Protein AF-A0A258EUY4-F1 (afdb_monomer_lite)

Radius of gyration: 12.55 Å; chains: 1; bounding box: 26×30×33 Å

Structure (mmCIF, N/CA/C/O backbone):
data_AF-A0A258EUY4-F1
#
_entry.id   AF-A0A258EUY4-F1
#
loop_
_atom_site.group_PDB
_atom_site.id
_atom_site.type_symbol
_atom_site.label_atom_id
_atom_site.label_alt_id
_atom_site.label_comp_id
_atom_site.label_asym_id
_atom_site.label_entity_id
_atom_site.label_seq_id
_atom_site.pdbx_PDB_ins_code
_atom_site.Cartn_x
_atom_site.Cartn_y
_atom_site.Cartn_z
_atom_site.occupancy
_atom_site.B_iso_or_equiv
_atom_site.auth_seq_id
_atom_site.auth_comp_id
_atom_site.auth_asym_id
_atom_site.auth_atom_id
_atom_site.pdbx_PDB_model_num
ATOM 1 N N . MET A 1 1 ? -13.764 -16.957 -12.017 1.00 44.84 1 MET A N 1
ATOM 2 C CA . MET A 1 1 ? -13.013 -16.751 -10.759 1.00 44.84 1 MET A CA 1
ATOM 3 C C . MET A 1 1 ? -11.636 -16.236 -11.135 1.00 44.84 1 MET A C 1
ATOM 5 O O . MET A 1 1 ? -10.997 -16.874 -11.960 1.00 44.84 1 MET A O 1
ATOM 9 N N . ILE A 1 2 ? -11.215 -15.078 -10.625 1.00 54.06 2 ILE A N 1
ATOM 10 C CA . ILE A 1 2 ? -9.856 -14.566 -10.863 1.00 54.06 2 ILE A CA 1
ATOM 11 C C . ILE A 1 2 ? -8.906 -15.388 -9.986 1.00 54.06 2 ILE A C 1
ATOM 13 O O . ILE A 1 2 ? -9.110 -15.464 -8.776 1.00 54.06 2 ILE A O 1
ATOM 17 N N . THR A 1 3 ? -7.913 -16.044 -10.581 1.00 64.19 3 THR A N 1
ATOM 18 C CA . THR A 1 3 ? -6.935 -16.861 -9.842 1.00 64.19 3 THR A CA 1
ATOM 19 C C . THR A 1 3 ? -5.903 -15.968 -9.137 1.00 64.19 3 THR A C 1
ATOM 21 O O . THR A 1 3 ? -5.651 -14.843 -9.575 1.00 64.19 3 THR A O 1
ATOM 24 N N . CYS A 1 4 ? -5.269 -16.436 -8.050 1.00 62.69 4 CYS A N 1
ATOM 25 C CA . CYS A 1 4 ? -4.250 -15.658 -7.314 1.00 62.69 4 CYS A CA 1
ATOM 26 C C . CYS A 1 4 ? -3.140 -15.094 -8.223 1.00 62.69 4 CYS A C 1
ATOM 28 O O . CYS A 1 4 ? -2.691 -13.966 -8.021 1.00 62.69 4 CYS A O 1
ATOM 30 N N . GLN A 1 5 ? -2.756 -15.833 -9.270 1.00 68.62 5 GLN A N 1
ATOM 31 C CA . GLN A 1 5 ? -1.782 -15.377 -10.267 1.00 68.62 5 GLN A CA 1
ATOM 32 C C . GLN A 1 5 ? -2.271 -14.169 -11.075 1.00 68.62 5 GLN A C 1
ATOM 34 O O . GLN A 1 5 ? -1.503 -13.244 -11.326 1.00 68.62 5 GLN A O 1
ATOM 39 N N . GLN A 1 6 ? -3.550 -14.133 -11.451 1.00 77.44 6 GLN A N 1
ATOM 40 C CA . GLN A 1 6 ? -4.113 -13.014 -12.208 1.00 77.44 6 GLN A CA 1
ATOM 41 C C . GLN A 1 6 ? -4.177 -11.737 -11.366 1.00 77.44 6 GLN A C 1
ATOM 43 O O . GLN A 1 6 ? -3.917 -10.653 -11.885 1.00 77.44 6 GLN A O 1
ATOM 48 N N . ARG A 1 7 ? -4.472 -11.854 -10.063 1.00 76.12 7 ARG A N 1
ATOM 49 C CA . ARG A 1 7 ? -4.485 -10.703 -9.148 1.00 76.12 7 ARG A CA 1
ATOM 50 C C . ARG A 1 7 ? -3.088 -10.105 -8.990 1.00 76.12 7 ARG A C 1
ATOM 52 O O . ARG A 1 7 ? -2.947 -8.896 -9.119 1.00 76.12 7 ARG A O 1
ATOM 59 N N . SER A 1 8 ? -2.068 -10.937 -8.775 1.00 78.38 8 SER A N 1
ATOM 60 C CA . SER A 1 8 ? -0.674 -10.483 -8.671 1.00 78.38 8 SER A CA 1
ATOM 61 C C . SER A 1 8 ? -0.189 -9.814 -9.963 1.00 78.38 8 SER A C 1
ATOM 63 O O . SER A 1 8 ? 0.298 -8.687 -9.922 1.00 78.38 8 SER A O 1
ATOM 65 N N . ALA A 1 9 ? -0.450 -10.422 -11.126 1.00 84.94 9 ALA A N 1
ATOM 66 C CA . ALA A 1 9 ? -0.102 -9.826 -12.417 1.00 84.94 9 ALA A CA 1
ATOM 67 C C . ALA A 1 9 ? -0.804 -8.476 -12.659 1.00 84.94 9 ALA A C 1
ATOM 69 O O . ALA A 1 9 ? -0.241 -7.575 -13.283 1.00 84.94 9 ALA A O 1
ATOM 70 N N . LEU A 1 10 ? -2.033 -8.321 -12.161 1.00 86.38 10 LEU A N 1
ATOM 71 C CA . LEU A 1 10 ? -2.775 -7.069 -12.259 1.00 86.38 10 LEU A CA 1
ATOM 72 C C . LEU A 1 10 ? -2.217 -5.996 -11.317 1.00 86.38 10 LEU A C 1
ATOM 74 O O . LEU A 1 10 ? -2.093 -4.849 -11.738 1.00 86.38 10 LEU A O 1
ATOM 78 N N . ILE A 1 11 ? -1.840 -6.368 -10.086 1.00 86.81 11 ILE A N 1
ATOM 79 C CA . ILE A 1 11 ? -1.135 -5.478 -9.147 1.00 86.81 11 ILE A CA 1
ATOM 80 C C . ILE A 1 11 ? 0.152 -4.972 -9.794 1.00 86.81 11 ILE A C 1
ATOM 82 O O . ILE A 1 11 ? 0.437 -3.781 -9.728 1.00 86.81 11 ILE A O 1
ATOM 86 N N . GLU A 1 12 ? 0.904 -5.853 -10.452 1.00 86.50 12 GLU A N 1
ATOM 87 C CA . GLU A 1 12 ? 2.179 -5.502 -11.069 1.00 86.50 12 GLU A CA 1
ATOM 88 C C . GLU A 1 12 ? 2.002 -4.561 -12.265 1.00 86.50 12 GLU A C 1
ATOM 90 O O . GLU A 1 12 ? 2.615 -3.496 -12.311 1.00 86.50 12 GLU A O 1
ATOM 95 N N . LYS A 1 13 ? 1.087 -4.885 -13.190 1.00 89.88 13 LYS A N 1
ATOM 96 C CA . LYS A 1 13 ? 0.770 -4.013 -14.334 1.00 89.88 13 LYS A CA 1
ATOM 97 C C . LYS A 1 13 ? 0.248 -2.647 -13.895 1.00 89.88 13 LYS A C 1
ATOM 99 O O . LYS A 1 13 ? 0.646 -1.627 -14.455 1.00 89.88 13 LYS A O 1
ATOM 104 N N . LEU A 1 14 ? -0.642 -2.619 -12.903 1.00 89.44 14 LEU A N 1
ATOM 105 C CA . LEU A 1 14 ? -1.183 -1.374 -12.366 1.00 89.44 14 LEU A CA 1
ATOM 106 C C . LEU A 1 14 ? -0.110 -0.585 -11.604 1.00 89.44 14 LEU A C 1
ATOM 108 O O . LEU A 1 14 ? -0.056 0.634 -11.726 1.00 89.44 14 LEU A O 1
ATOM 112 N N . GLY A 1 15 ? 0.766 -1.274 -10.873 1.00 88.94 15 GLY A N 1
ATOM 113 C CA . GLY A 1 15 ? 1.917 -0.688 -10.196 1.00 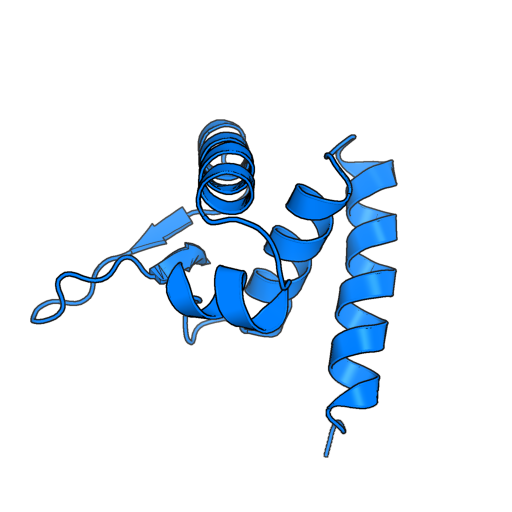88.94 15 GLY A CA 1
ATOM 114 C C . GLY A 1 15 ? 2.843 0.028 -11.174 1.00 88.94 15 GLY A C 1
ATOM 115 O O . GLY A 1 15 ? 3.116 1.203 -10.977 1.00 88.94 15 GLY A O 1
ATOM 116 N N . ILE A 1 16 ? 3.235 -0.617 -12.276 1.00 89.25 16 ILE A N 1
ATOM 117 C CA . ILE A 1 16 ? 4.085 0.009 -13.305 1.00 89.25 16 ILE A CA 1
ATOM 118 C C . ILE A 1 16 ? 3.402 1.252 -13.893 1.00 89.25 16 ILE A C 1
ATOM 120 O O . ILE A 1 16 ?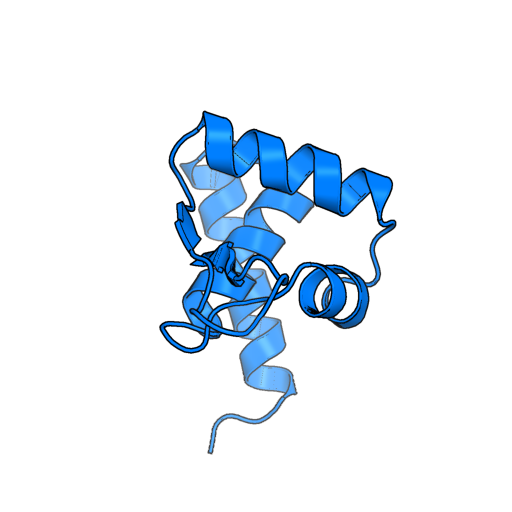 4.018 2.306 -14.008 1.00 89.25 16 ILE A O 1
ATOM 124 N N . LEU A 1 17 ? 2.103 1.172 -14.201 1.00 89.69 17 LEU A N 1
ATOM 125 C CA . LEU A 1 17 ? 1.360 2.319 -14.729 1.00 89.69 17 LEU A CA 1
ATOM 126 C C . LEU A 1 17 ? 1.344 3.507 -13.753 1.00 89.69 17 LEU A C 1
ATOM 128 O O . LEU A 1 17 ? 1.486 4.655 -14.175 1.00 89.69 17 LEU A O 1
ATOM 132 N N . LEU A 1 18 ? 1.134 3.239 -12.463 1.00 87.62 18 LEU A N 1
ATOM 133 C CA . LEU A 1 18 ? 1.103 4.254 -11.409 1.00 87.62 18 LEU A CA 1
ATOM 134 C C . LEU A 1 18 ? 2.494 4.825 -11.127 1.00 87.62 18 LEU A C 1
ATOM 136 O O . LEU A 1 18 ? 2.612 6.022 -10.889 1.00 87.62 18 LEU A O 1
ATOM 140 N N . GLU A 1 19 ? 3.536 4.000 -11.191 1.00 88.88 19 GLU A N 1
ATOM 141 C CA . GLU A 1 19 ? 4.931 4.431 -11.108 1.00 88.88 19 GLU A CA 1
ATOM 142 C C . GLU A 1 19 ? 5.229 5.470 -12.195 1.00 88.88 19 GLU A C 1
ATOM 144 O O . GLU A 1 19 ? 5.663 6.576 -11.883 1.00 88.88 19 GLU A O 1
ATOM 149 N N . THR A 1 20 ? 4.890 5.175 -13.456 1.00 85.56 20 THR A N 1
ATOM 150 C CA . THR A 1 20 ? 5.156 6.094 -14.573 1.00 85.56 20 THR A CA 1
ATOM 151 C C . THR A 1 20 ? 4.253 7.331 -14.556 1.00 85.56 20 THR A C 1
ATOM 153 O O . THR A 1 20 ? 4.708 8.424 -14.882 1.00 85.56 20 THR A O 1
ATOM 156 N N . LYS A 1 21 ? 2.970 7.193 -14.186 1.00 84.44 21 LYS A N 1
ATOM 157 C CA . LYS A 1 21 ? 2.017 8.321 -14.180 1.00 84.44 21 LYS A CA 1
ATOM 158 C C . LYS A 1 21 ? 2.185 9.265 -12.998 1.00 84.44 21 LYS A C 1
ATOM 160 O O . LYS A 1 21 ? 2.107 10.475 -13.176 1.00 84.44 21 LYS A O 1
ATOM 165 N N . ASP A 1 22 ? 2.324 8.718 -11.795 1.00 78.50 22 ASP A N 1
ATOM 166 C CA . ASP A 1 22 ? 2.367 9.494 -10.555 1.00 78.50 22 ASP A CA 1
ATOM 167 C C . ASP A 1 22 ? 3.815 9.743 -10.075 1.00 78.50 22 ASP A C 1
ATOM 169 O O . ASP A 1 22 ? 3.987 10.365 -9.030 1.00 78.50 22 ASP A O 1
ATOM 173 N N . GLN A 1 23 ? 4.844 9.272 -10.805 1.00 82.94 23 GLN A N 1
ATOM 174 C CA . GLN A 1 23 ? 6.265 9.311 -10.399 1.00 82.94 23 GLN A CA 1
ATOM 175 C C . GLN A 1 23 ? 6.481 8.756 -8.980 1.00 82.94 23 GLN A C 1
ATOM 177 O O . GLN A 1 23 ? 7.260 9.276 -8.181 1.00 82.94 23 GLN A O 1
ATOM 182 N N . LEU A 1 24 ? 5.736 7.703 -8.645 1.00 83.62 24 LEU A N 1
ATOM 183 C CA . LEU A 1 24 ? 5.807 7.047 -7.343 1.00 83.62 24 LEU A CA 1
ATOM 184 C C . LEU A 1 24 ? 6.959 6.049 -7.312 1.00 83.62 24 LEU A C 1
ATOM 186 O O . LEU A 1 24 ? 7.323 5.479 -8.330 1.00 83.62 24 LEU A O 1
ATOM 190 N N . ALA A 1 25 ? 7.480 5.759 -6.120 1.00 86.62 25 ALA A N 1
ATOM 191 C CA . ALA A 1 25 ? 8.393 4.634 -5.951 1.00 86.62 25 ALA A CA 1
ATOM 192 C C . ALA A 1 25 ? 7.698 3.303 -6.329 1.00 86.62 25 ALA A C 1
ATOM 194 O O . ALA A 1 25 ? 6.506 3.148 -6.030 1.00 86.62 25 ALA A O 1
ATOM 195 N N . PRO A 1 26 ? 8.429 2.302 -6.856 1.00 86.38 26 PRO A N 1
ATOM 196 C CA . PRO A 1 26 ? 7.851 1.024 -7.286 1.00 86.38 26 PRO A CA 1
ATOM 197 C C . PRO A 1 26 ? 7.012 0.341 -6.196 1.00 86.38 26 PRO A C 1
ATOM 199 O O . PRO A 1 26 ? 5.925 -0.183 -6.437 1.00 86.38 26 PRO A O 1
ATOM 202 N N . VAL A 1 27 ? 7.485 0.396 -4.947 1.00 87.62 27 VAL A N 1
ATOM 203 C CA . VAL A 1 27 ? 6.777 -0.174 -3.791 1.00 87.62 27 VAL A CA 1
ATOM 204 C C . VAL A 1 27 ? 5.515 0.625 -3.456 1.00 87.62 27 VAL A C 1
ATOM 206 O O . VAL A 1 27 ? 4.472 0.029 -3.205 1.00 87.62 27 VAL A O 1
ATOM 209 N N . ALA A 1 28 ? 5.567 1.959 -3.504 1.00 88.88 28 ALA A N 1
ATOM 210 C CA . ALA A 1 28 ? 4.397 2.808 -3.271 1.00 88.88 28 ALA A CA 1
ATOM 211 C C . ALA A 1 28 ? 3.312 2.569 -4.334 1.00 88.88 28 ALA A C 1
ATOM 213 O O . ALA A 1 28 ? 2.129 2.447 -4.010 1.00 88.88 28 ALA A O 1
ATOM 214 N N . ALA A 1 29 ? 3.713 2.426 -5.596 1.00 91.38 29 ALA A N 1
ATOM 215 C CA . ALA A 1 29 ? 2.800 2.118 -6.685 1.00 91.38 29 ALA A CA 1
ATOM 216 C C . ALA A 1 29 ? 2.138 0.737 -6.514 1.00 91.38 29 ALA A C 1
ATOM 218 O O . ALA A 1 29 ? 0.923 0.615 -6.686 1.00 91.38 29 ALA A O 1
ATOM 219 N N . ARG A 1 30 ? 2.895 -0.284 -6.082 1.00 89.88 30 ARG A N 1
ATOM 220 C CA . ARG A 1 30 ? 2.354 -1.615 -5.748 1.00 89.88 30 ARG A CA 1
ATOM 221 C C . ARG A 1 30 ? 1.405 -1.587 -4.548 1.00 89.88 30 ARG A C 1
ATOM 223 O O . ARG A 1 30 ? 0.349 -2.207 -4.620 1.00 89.88 30 ARG A O 1
ATOM 230 N N . ILE A 1 31 ? 1.730 -0.849 -3.479 1.00 90.44 31 ILE A N 1
ATOM 231 C CA . ILE A 1 31 ? 0.839 -0.664 -2.315 1.00 90.44 31 ILE A CA 1
ATOM 232 C C . ILE A 1 31 ? -0.493 -0.068 -2.777 1.00 90.44 31 ILE A C 1
ATOM 234 O O . ILE A 1 31 ? -1.557 -0.601 -2.466 1.00 90.44 31 ILE A O 1
ATOM 238 N N . LYS A 1 32 ? -0.441 1.002 -3.576 1.00 89.44 32 LYS A N 1
ATOM 239 C CA . LYS A 1 32 ? -1.631 1.661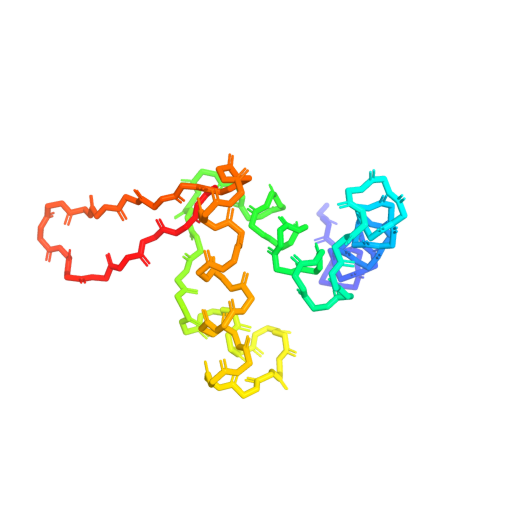 -4.122 1.00 89.44 32 LYS A CA 1
ATOM 240 C C . LYS A 1 32 ? -2.440 0.718 -5.019 1.00 89.44 32 LYS A C 1
ATOM 242 O O . LYS A 1 32 ? -3.650 0.607 -4.848 1.00 89.44 32 LYS A O 1
ATOM 247 N N . ALA A 1 33 ? -1.787 -0.012 -5.923 1.00 90.38 33 ALA A N 1
ATOM 248 C CA . ALA A 1 33 ? -2.439 -1.004 -6.775 1.00 90.38 33 ALA A CA 1
ATOM 249 C C . ALA A 1 33 ? -3.113 -2.125 -5.964 1.00 90.38 33 ALA A C 1
ATOM 251 O O . ALA A 1 33 ? -4.246 -2.510 -6.258 1.00 90.38 33 ALA A O 1
ATOM 252 N N . TYR A 1 34 ? -2.448 -2.616 -4.915 1.00 89.00 34 TYR A N 1
ATOM 253 C CA . TYR A 1 34 ? -2.991 -3.629 -4.014 1.00 89.00 34 TYR A CA 1
ATOM 254 C C . TYR A 1 34 ? -4.243 -3.129 -3.287 1.00 89.00 34 TYR A C 1
ATOM 256 O O . TYR A 1 34 ? -5.256 -3.831 -3.262 1.00 89.00 34 TYR A O 1
ATOM 264 N N . ILE A 1 35 ? -4.199 -1.906 -2.748 1.00 88.75 35 ILE A N 1
ATOM 265 C CA . ILE A 1 35 ? -5.332 -1.272 -2.065 1.00 88.75 35 ILE A CA 1
ATOM 266 C C . ILE A 1 35 ? -6.524 -1.121 -3.020 1.00 88.75 35 ILE A C 1
ATOM 268 O O . ILE A 1 35 ? -7.625 -1.562 -2.689 1.00 88.75 35 ILE A O 1
ATOM 272 N N . ILE A 1 36 ? -6.294 -0.604 -4.234 1.00 86.88 36 ILE A N 1
ATOM 273 C CA . ILE A 1 36 ? -7.328 -0.453 -5.272 1.00 86.88 36 ILE A CA 1
ATOM 274 C C . ILE A 1 36 ? -7.985 -1.802 -5.592 1.00 86.88 36 ILE A C 1
ATOM 276 O O . ILE A 1 36 ? -9.209 -1.894 -5.673 1.00 86.88 36 ILE A O 1
ATOM 280 N N . LEU A 1 37 ? -7.184 -2.860 -5.741 1.00 84.81 37 LEU A N 1
ATOM 281 C CA . LEU A 1 37 ? -7.687 -4.195 -6.068 1.00 84.81 37 LEU A CA 1
ATOM 282 C C . LEU A 1 37 ? -8.366 -4.902 -4.895 1.00 84.81 37 LEU A C 1
ATOM 284 O O . LEU A 1 37 ? -9.218 -5.758 -5.125 1.00 84.81 37 LEU A O 1
ATOM 288 N N . LYS A 1 38 ? -8.007 -4.577 -3.647 1.00 84.12 38 LYS A N 1
ATOM 289 C CA . LYS A 1 38 ? -8.723 -5.065 -2.457 1.00 84.12 38 LYS A CA 1
ATOM 290 C C . LYS A 1 38 ? -10.048 -4.317 -2.255 1.00 84.12 38 LYS A C 1
ATOM 292 O O . LYS A 1 38 ? -11.005 -4.892 -1.740 1.00 84.12 38 LYS A O 1
ATOM 297 N N . GLY A 1 39 ? -10.125 -3.065 -2.704 1.00 77.62 39 GLY A N 1
ATOM 298 C CA . GLY A 1 39 ? -11.347 -2.268 -2.731 1.00 77.62 39 GLY A CA 1
ATOM 299 C C . GLY A 1 39 ? -11.900 -1.953 -1.337 1.00 77.62 39 GLY A C 1
ATOM 300 O O . GLY A 1 39 ? -11.161 -1.769 -0.370 1.00 77.62 39 GLY A O 1
ATOM 301 N N . LYS A 1 40 ? -13.235 -1.903 -1.223 1.00 72.38 40 LYS A N 1
ATOM 302 C CA . LYS A 1 40 ? -13.964 -1.437 -0.022 1.00 72.38 40 LYS A CA 1
ATOM 303 C C . LYS A 1 40 ? -13.730 -2.264 1.249 1.00 72.38 40 LYS A C 1
ATOM 305 O O . LYS A 1 40 ? -14.094 -1.811 2.331 1.00 72.38 40 LYS A O 1
ATOM 310 N N . SER A 1 41 ? -13.139 -3.454 1.148 1.00 75.44 41 SER A N 1
ATOM 311 C CA . SER A 1 41 ? -12.804 -4.273 2.319 1.00 75.44 41 SER A CA 1
ATOM 312 C C . SER A 1 41 ? -11.758 -3.607 3.217 1.00 75.44 41 SER A C 1
ATOM 314 O O . SER A 1 41 ? -11.731 -3.883 4.418 1.00 75.44 41 SER A O 1
ATOM 316 N N . GLY A 1 42 ? -10.960 -2.689 2.657 1.00 80.69 42 GLY A N 1
ATOM 317 C CA . GLY A 1 42 ? -9.864 -2.034 3.352 1.00 80.69 42 GLY A CA 1
ATOM 318 C C . GLY A 1 42 ? -8.673 -2.972 3.521 1.00 80.69 42 GLY A C 1
ATOM 319 O O . GLY A 1 42 ? -8.810 -4.165 3.793 1.00 80.69 42 GLY A O 1
ATOM 320 N N . THR A 1 43 ? -7.479 -2.430 3.338 1.00 87.94 43 THR A N 1
ATOM 321 C CA . THR A 1 43 ? -6.227 -3.159 3.535 1.00 87.94 43 THR A CA 1
ATOM 322 C C . THR A 1 43 ? -5.637 -2.809 4.892 1.00 87.94 43 THR A C 1
ATOM 324 O O . THR A 1 43 ? -5.577 -1.634 5.240 1.00 87.94 43 THR A O 1
ATOM 327 N N . THR A 1 44 ? -5.176 -3.795 5.661 1.00 90.06 44 THR A N 1
ATOM 328 C CA . THR A 1 44 ? -4.434 -3.515 6.897 1.00 90.06 44 THR A CA 1
ATOM 329 C C . THR A 1 44 ? -2.939 -3.371 6.624 1.00 90.06 44 THR A C 1
ATOM 331 O O . THR A 1 44 ? -2.418 -3.829 5.609 1.00 90.06 44 THR A O 1
ATOM 334 N N . PHE A 1 45 ? -2.219 -2.749 7.556 1.00 87.50 45 PHE A N 1
ATOM 335 C CA . PHE A 1 45 ? -0.759 -2.675 7.480 1.00 87.50 45 PHE A CA 1
ATOM 336 C C . PHE A 1 45 ? -0.107 -4.069 7.442 1.00 87.50 45 PHE A C 1
ATOM 338 O O . PHE A 1 45 ? 0.863 -4.281 6.723 1.00 87.50 45 PHE A O 1
ATOM 345 N N . GLU A 1 46 ? -0.664 -5.023 8.189 1.00 86.88 46 GLU A N 1
ATOM 346 C CA . GLU A 1 46 ? -0.170 -6.401 8.251 1.00 86.88 46 GLU A CA 1
ATOM 347 C C . GLU A 1 46 ? -0.348 -7.124 6.911 1.00 86.88 46 GLU A C 1
ATOM 349 O O . GLU A 1 46 ? 0.583 -7.787 6.461 1.00 86.88 46 GLU A O 1
ATOM 354 N N . ASP A 1 47 ? -1.489 -6.924 6.238 1.00 87.81 47 ASP A N 1
ATOM 355 C CA . ASP A 1 47 ? -1.713 -7.453 4.887 1.00 87.81 47 ASP A CA 1
ATOM 356 C C . ASP A 1 47 ? -0.664 -6.932 3.903 1.00 87.81 47 ASP A C 1
ATOM 358 O O . ASP A 1 47 ? -0.128 -7.700 3.118 1.00 87.81 47 ASP A O 1
ATOM 362 N N . LEU A 1 48 ? -0.344 -5.633 3.945 1.00 88.25 48 LEU A N 1
ATOM 363 C CA . LEU A 1 48 ? 0.657 -5.056 3.041 1.00 88.25 48 LEU A CA 1
ATOM 364 C C . LEU A 1 48 ? 2.037 -5.667 3.269 1.00 88.25 48 LEU A C 1
ATOM 366 O O . LEU A 1 48 ? 2.741 -5.974 2.314 1.00 88.25 48 LEU A O 1
ATOM 370 N N . VAL A 1 49 ? 2.427 -5.854 4.529 1.00 88.94 49 VAL A N 1
ATOM 371 C CA . VAL A 1 49 ? 3.710 -6.479 4.874 1.00 88.94 49 VAL A CA 1
ATOM 372 C C . VAL A 1 49 ? 3.751 -7.937 4.402 1.00 88.94 49 VAL A C 1
ATOM 374 O O . VAL A 1 49 ? 4.774 -8.367 3.873 1.00 88.94 49 VAL A O 1
ATOM 377 N N . ALA A 1 50 ? 2.646 -8.674 4.553 1.00 86.38 50 ALA A N 1
ATOM 378 C CA . ALA A 1 50 ? 2.547 -10.076 4.161 1.00 86.38 50 ALA A CA 1
ATOM 379 C C . ALA A 1 50 ? 2.490 -10.276 2.635 1.00 86.38 50 ALA A C 1
ATOM 381 O O . ALA A 1 50 ? 3.225 -11.105 2.110 1.00 86.38 50 ALA A O 1
ATOM 382 N N . ASP A 1 51 ? 1.657 -9.515 1.917 1.00 84.88 51 ASP A N 1
ATOM 383 C CA . ASP A 1 51 ? 1.477 -9.655 0.464 1.00 84.88 51 ASP A CA 1
ATOM 384 C C . ASP A 1 51 ? 2.633 -9.043 -0.342 1.00 84.88 51 ASP A C 1
ATOM 386 O O . ASP A 1 51 ? 3.006 -9.586 -1.380 1.00 84.88 51 ASP A O 1
ATOM 390 N N . LEU A 1 52 ? 3.205 -7.911 0.096 1.00 83.50 52 LEU A N 1
ATOM 391 C CA . LEU A 1 52 ? 4.316 -7.273 -0.624 1.00 83.50 52 LEU A CA 1
ATOM 392 C C . LEU A 1 52 ? 5.699 -7.780 -0.188 1.00 83.50 52 LEU A C 1
ATOM 394 O O . LEU A 1 52 ? 6.695 -7.334 -0.761 1.00 83.50 52 LEU A O 1
ATOM 398 N N . CYS A 1 53 ? 5.783 -8.669 0.811 1.00 82.38 53 CYS A N 1
ATOM 399 C CA . CYS A 1 53 ? 7.039 -9.194 1.368 1.00 82.38 53 CYS A CA 1
ATOM 400 C C . CYS A 1 53 ? 8.081 -8.097 1.671 1.00 82.38 53 CYS A C 1
ATOM 402 O O . CYS A 1 53 ? 9.284 -8.283 1.481 1.00 82.38 53 CYS A O 1
ATOM 404 N N . ALA A 1 54 ? 7.622 -6.927 2.118 1.00 82.44 54 ALA A N 1
ATOM 405 C CA . ALA A 1 54 ? 8.466 -5.766 2.372 1.00 82.44 54 ALA A CA 1
ATOM 406 C C . ALA A 1 54 ? 8.617 -5.509 3.874 1.00 82.44 54 ALA A C 1
ATOM 408 O O . ALA A 1 54 ? 7.762 -5.868 4.683 1.00 82.44 54 ALA A O 1
ATOM 409 N N . SER A 1 55 ? 9.706 -4.842 4.263 1.00 88.12 55 SER A N 1
ATOM 410 C CA . SER A 1 55 ? 9.928 -4.509 5.671 1.00 88.12 55 SER A CA 1
ATOM 411 C C . SER A 1 55 ? 8.846 -3.554 6.199 1.00 88.12 55 SER A C 1
ATOM 413 O O . SER A 1 55 ? 8.333 -2.702 5.467 1.00 88.12 55 SER A O 1
ATOM 415 N N . LYS A 1 56 ? 8.534 -3.645 7.500 1.00 88.12 56 LYS A N 1
ATOM 416 C CA . LYS A 1 56 ? 7.572 -2.742 8.163 1.00 88.12 56 LYS A CA 1
ATOM 417 C C . LYS A 1 56 ? 7.961 -1.271 7.972 1.00 88.12 56 LYS A C 1
ATOM 419 O O . LYS A 1 56 ? 7.099 -0.439 7.708 1.00 88.12 56 LYS A O 1
ATOM 424 N N . SER A 1 57 ? 9.252 -0.956 8.054 1.00 88.69 57 SER A N 1
ATOM 425 C CA . SER A 1 57 ? 9.758 0.403 7.842 1.00 88.69 57 SER A CA 1
ATOM 426 C C . SER A 1 57 ? 9.506 0.875 6.410 1.00 88.69 57 SER A C 1
ATOM 428 O O . SER A 1 57 ? 8.975 1.962 6.215 1.00 88.69 57 SER A O 1
ATOM 430 N N . THR A 1 58 ? 9.779 0.026 5.414 1.00 89.06 58 THR A N 1
ATOM 431 C CA . THR A 1 58 ? 9.526 0.323 3.995 1.00 89.06 58 THR A CA 1
ATOM 432 C C . THR A 1 58 ? 8.044 0.585 3.728 1.00 89.06 58 THR A C 1
ATOM 434 O O . THR A 1 58 ? 7.704 1.597 3.115 1.00 89.06 58 THR A O 1
ATOM 437 N N . ILE A 1 59 ? 7.154 -0.286 4.222 1.00 91.25 59 ILE A N 1
ATOM 438 C CA . ILE A 1 59 ? 5.706 -0.085 4.081 1.00 91.25 59 ILE A CA 1
ATOM 439 C C . ILE A 1 59 ? 5.287 1.213 4.770 1.00 91.25 59 ILE A C 1
ATOM 441 O O . ILE A 1 59 ? 4.602 2.015 4.151 1.00 91.25 59 ILE A O 1
ATOM 445 N N . SER A 1 60 ? 5.726 1.460 6.008 1.00 90.56 60 SER A N 1
ATOM 446 C CA . SER A 1 60 ? 5.361 2.666 6.764 1.00 90.56 60 SER A CA 1
ATOM 447 C C . SER A 1 60 ? 5.771 3.952 6.044 1.00 90.56 60 SER A C 1
ATOM 449 O O . SER A 1 60 ? 4.957 4.864 5.905 1.00 90.56 60 SER A O 1
ATOM 451 N N . THR A 1 61 ? 7.001 4.021 5.531 1.00 92.00 61 THR A N 1
ATOM 452 C CA . THR A 1 61 ? 7.496 5.195 4.802 1.00 92.00 61 THR A CA 1
ATOM 453 C C . THR A 1 61 ? 6.683 5.453 3.535 1.00 92.00 61 THR A C 1
ATOM 455 O O . THR A 1 61 ? 6.198 6.565 3.336 1.00 92.00 61 THR A O 1
ATOM 458 N N . HIS A 1 62 ? 6.478 4.437 2.691 1.00 91.44 62 HIS A N 1
ATOM 459 C CA . HIS A 1 62 ? 5.728 4.613 1.442 1.00 91.44 62 HIS A CA 1
ATOM 460 C C . HIS A 1 62 ? 4.237 4.855 1.671 1.00 91.44 62 HIS A C 1
ATOM 462 O O . HIS A 1 62 ? 3.617 5.620 0.938 1.00 91.44 62 HIS A O 1
ATOM 468 N N . LEU A 1 63 ? 3.659 4.228 2.689 1.00 90.25 63 LEU A N 1
ATOM 469 C CA . LEU A 1 63 ? 2.260 4.398 3.041 1.00 90.25 63 LEU A CA 1
ATOM 470 C C . LEU A 1 63 ? 1.990 5.806 3.588 1.00 90.25 63 LEU A C 1
ATOM 472 O O . LEU A 1 63 ? 1.039 6.442 3.143 1.00 90.25 63 LEU A O 1
ATOM 476 N N . ASN A 1 64 ? 2.842 6.326 4.480 1.00 90.12 64 ASN A N 1
ATOM 477 C CA . ASN A 1 64 ? 2.747 7.725 4.911 1.00 90.12 64 ASN A CA 1
ATOM 478 C C . ASN A 1 64 ? 2.925 8.677 3.727 1.00 90.12 64 ASN A C 1
ATOM 480 O O . ASN A 1 64 ? 2.099 9.558 3.537 1.00 90.12 64 ASN A O 1
ATOM 484 N N . HIS A 1 65 ? 3.900 8.426 2.851 1.00 90.56 65 HIS A N 1
ATOM 485 C CA . HIS A 1 65 ? 4.082 9.243 1.654 1.00 90.56 65 HIS A CA 1
ATOM 486 C C . HIS A 1 65 ? 2.830 9.273 0.753 1.00 90.56 65 HIS A C 1
ATOM 488 O O . HIS A 1 65 ? 2.438 10.327 0.259 1.00 90.56 65 HIS A O 1
ATOM 494 N N . LEU A 1 66 ? 2.147 8.138 0.572 1.00 89.25 66 LEU A N 1
ATOM 495 C CA . LEU A 1 66 ? 0.889 8.075 -0.182 1.00 89.25 66 LEU A CA 1
ATOM 496 C C . LEU A 1 66 ? -0.265 8.821 0.510 1.00 89.25 66 LEU A C 1
ATOM 498 O O . LEU A 1 66 ? -1.122 9.379 -0.183 1.00 89.25 66 LEU A O 1
ATOM 502 N N . LEU A 1 67 ? -0.295 8.828 1.847 1.00 89.31 67 LEU A N 1
ATOM 503 C CA . LEU A 1 67 ? -1.254 9.601 2.643 1.00 89.31 67 LEU A CA 1
ATOM 504 C C . LEU A 1 67 ? -1.002 11.107 2.509 1.00 89.31 67 LEU A C 1
ATOM 506 O O . LEU A 1 67 ? -1.949 11.854 2.267 1.00 89.31 67 LEU A O 1
ATOM 510 N N . ASP A 1 68 ? 0.258 11.543 2.593 1.00 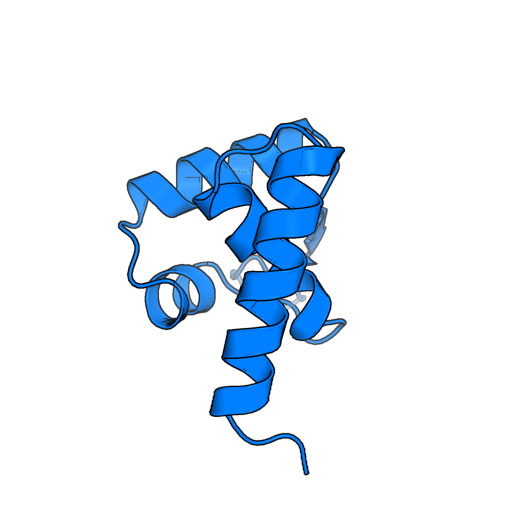90.00 68 ASP A N 1
ATOM 511 C CA . ASP A 1 68 ? 0.671 12.937 2.382 1.00 90.00 68 ASP A CA 1
ATOM 512 C C . ASP A 1 68 ? 0.284 13.435 0.985 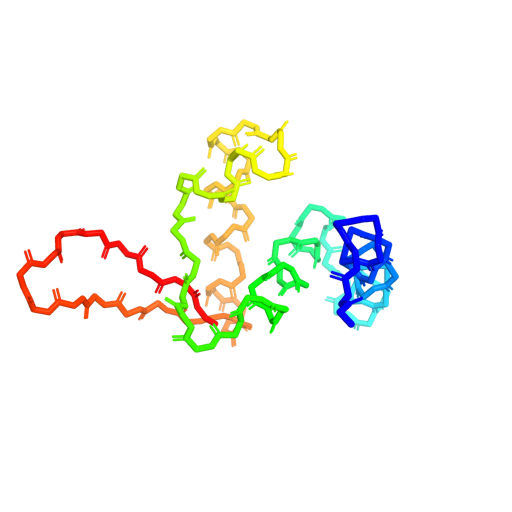1.00 90.00 68 ASP A C 1
ATOM 514 O O . ASP A 1 68 ? -0.275 14.520 0.824 1.00 90.00 68 ASP A O 1
ATOM 518 N N . LEU A 1 69 ? 0.483 12.593 -0.033 1.00 87.38 69 LEU A N 1
ATOM 519 C CA . LEU A 1 69 ? 0.062 12.873 -1.408 1.00 87.38 69 LEU A CA 1
ATOM 520 C C . LEU A 1 69 ? -1.464 12.806 -1.612 1.00 87.38 69 LEU A C 1
ATOM 522 O O . LEU A 1 69 ? -1.934 12.994 -2.738 1.00 87.38 69 LEU A O 1
ATOM 526 N N . LYS A 1 70 ? -2.244 12.502 -0.562 1.00 86.69 70 LYS A N 1
ATOM 527 C CA . LYS A 1 70 ? -3.702 12.284 -0.598 1.00 86.69 70 LYS A CA 1
ATOM 528 C C . LYS A 1 70 ? -4.131 11.277 -1.672 1.00 86.69 70 LYS A C 1
ATOM 530 O O . LYS A 1 70 ? -5.209 11.389 -2.253 1.00 86.69 70 LYS A O 1
ATOM 535 N N . LYS A 1 71 ? -3.269 10.298 -1.970 1.00 85.69 71 LYS A N 1
ATOM 536 C CA . LYS A 1 71 ? -3.532 9.241 -2.961 1.00 85.69 71 LYS A CA 1
ATOM 537 C C . LYS A 1 71 ? -4.276 8.053 -2.358 1.00 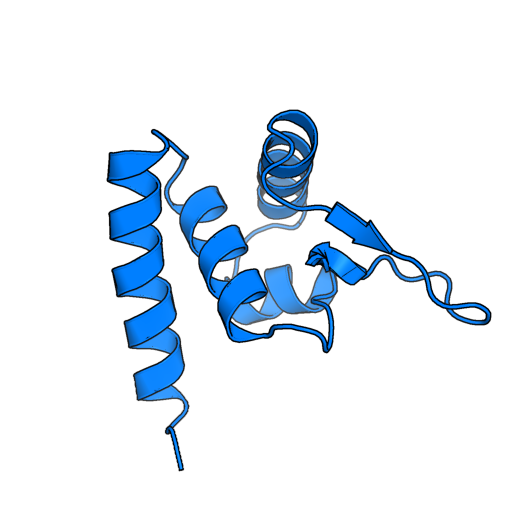85.69 71 LYS A C 1
ATOM 539 O O . LYS A 1 71 ? -4.865 7.292 -3.119 1.00 85.69 71 LYS A O 1
ATOM 544 N N . ILE A 1 72 ? -4.214 7.901 -1.036 1.00 88.25 72 ILE A N 1
ATOM 545 C CA . ILE A 1 72 ? -4.949 6.911 -0.243 1.00 88.25 72 ILE A CA 1
ATOM 546 C C . ILE A 1 72 ? -5.537 7.601 0.988 1.00 88.25 72 ILE A C 1
ATOM 548 O O . ILE A 1 72 ? -5.054 8.655 1.408 1.00 88.25 72 ILE A O 1
ATOM 552 N N . VAL A 1 73 ? -6.552 6.995 1.587 1.00 88.44 73 VAL A N 1
ATOM 553 C CA . VAL A 1 73 ? -7.110 7.409 2.875 1.00 88.44 73 VAL A CA 1
ATOM 554 C C . VAL A 1 73 ? -7.158 6.217 3.819 1.00 88.44 73 VAL A C 1
ATOM 556 O O . VAL A 1 73 ? -7.063 5.062 3.409 1.00 88.44 73 VAL A O 1
ATOM 559 N N . TYR A 1 74 ? -7.281 6.488 5.114 1.00 89.38 74 TYR A N 1
ATOM 560 C CA . TYR A 1 74 ? -7.518 5.436 6.089 1.00 89.38 74 TYR A CA 1
ATOM 561 C C . TYR A 1 74 ? -8.791 5.703 6.867 1.00 89.38 74 TYR A C 1
ATOM 563 O O . TYR A 1 74 ? -9.184 6.846 7.088 1.00 89.38 74 TYR A O 1
ATOM 571 N N . PHE A 1 75 ? -9.412 4.622 7.309 1.00 87.44 75 PHE A N 1
ATOM 572 C CA . PHE A 1 75 ? -10.534 4.656 8.220 1.00 87.44 75 PHE A CA 1
ATOM 573 C C . PHE A 1 75 ? -10.310 3.649 9.345 1.00 87.44 75 PHE A C 1
ATOM 575 O O . PHE A 1 75 ? -9.550 2.683 9.223 1.00 87.44 75 PHE A O 1
ATOM 582 N N . THR A 1 76 ? -10.965 3.897 10.467 1.00 88.12 76 THR A N 1
ATOM 583 C CA . THR A 1 76 ? -11.035 2.971 11.593 1.00 88.12 76 THR A CA 1
ATOM 584 C C . THR A 1 76 ? -12.474 2.496 11.724 1.00 88.12 76 THR A C 1
ATOM 586 O O . THR A 1 76 ? -13.414 3.199 11.349 1.00 88.12 76 THR A O 1
ATOM 589 N N . LYS A 1 77 ? -12.664 1.272 12.210 1.00 82.06 77 LYS A N 1
ATOM 590 C CA . LYS A 1 77 ? -13.999 0.744 12.501 1.00 82.06 77 LYS A CA 1
ATOM 591 C C . LYS A 1 77 ? -14.246 0.867 14.000 1.00 82.06 77 LYS A C 1
ATOM 593 O O . LYS A 1 77 ? -13.357 0.574 14.792 1.00 82.06 77 LYS A O 1
ATOM 598 N N . LEU A 1 78 ? -15.444 1.292 14.399 1.00 77.06 78 LEU A N 1
ATOM 599 C CA . LEU A 1 78 ? -15.841 1.283 15.809 1.00 77.06 78 LEU A CA 1
ATOM 600 C C . LEU A 1 78 ? -15.730 -0.149 16.358 1.00 77.06 78 LEU A C 1
ATOM 602 O O . LEU A 1 78 ? -16.341 -1.065 15.816 1.00 77.06 78 LEU A O 1
ATOM 606 N N . GLY A 1 79 ? -14.918 -0.328 17.402 1.00 79.62 79 GLY A N 1
ATOM 607 C CA . GLY A 1 79 ? -14.604 -1.634 17.994 1.00 79.62 79 GLY A CA 1
ATOM 608 C C . GLY A 1 79 ? -13.273 -2.246 17.543 1.00 79.62 79 GLY A C 1
ATOM 609 O O . GLY A 1 79 ? -12.786 -3.155 18.207 1.00 79.62 79 GLY A O 1
ATOM 610 N N . ASP A 1 80 ? -12.637 -1.716 16.492 1.00 76.56 80 ASP A N 1
ATOM 611 C CA . ASP A 1 80 ? -11.334 -2.180 16.011 1.00 76.56 80 ASP A CA 1
ATOM 612 C C . ASP A 1 80 ? -10.293 -1.047 16.069 1.00 76.56 80 ASP A C 1
ATOM 614 O O . ASP A 1 80 ? -10.504 0.060 15.572 1.00 76.56 80 ASP A O 1
ATOM 618 N N . ARG A 1 81 ? -9.146 -1.311 16.705 1.00 76.75 81 ARG A N 1
ATOM 619 C CA . ARG A 1 81 ? -8.034 -0.347 16.806 1.00 76.75 81 ARG A CA 1
ATOM 620 C C . ARG A 1 81 ? -7.145 -0.343 15.555 1.00 76.75 81 ARG A C 1
ATOM 622 O O . ARG A 1 81 ? -6.197 0.441 15.493 1.00 76.75 81 ARG A O 1
ATOM 629 N N . LYS A 1 82 ? -7.407 -1.207 14.568 1.00 83.19 82 LYS A N 1
ATOM 630 C CA . LYS A 1 82 ? -6.632 -1.281 13.326 1.00 83.19 82 LYS A CA 1
ATOM 631 C C . LYS A 1 82 ? -7.028 -0.177 12.344 1.00 83.19 82 LYS A C 1
ATOM 633 O O . LYS A 1 82 ? -8.194 0.189 12.199 1.00 83.19 82 LYS A O 1
ATOM 638 N N . LYS A 1 83 ? -6.020 0.336 11.634 1.00 85.56 83 LYS A N 1
ATOM 639 C CA . LYS A 1 83 ? -6.203 1.247 10.499 1.00 85.56 83 LYS A CA 1
ATOM 640 C C . LYS A 1 83 ? -6.422 0.427 9.232 1.00 85.56 83 LYS A C 1
ATOM 642 O O . LYS A 1 83 ? -5.614 -0.451 8.923 1.00 85.56 83 LYS A O 1
ATOM 647 N N . TYR A 1 84 ? -7.489 0.746 8.511 1.00 88.38 84 TYR A N 1
ATOM 648 C CA . TYR A 1 84 ? -7.799 0.180 7.205 1.00 88.38 84 TYR A CA 1
ATOM 649 C C . TYR A 1 84 ? -7.552 1.237 6.135 1.00 88.38 84 TYR A C 1
ATOM 651 O O . TYR A 1 84 ? -8.091 2.335 6.229 1.00 88.38 84 TYR A O 1
ATOM 659 N N . PHE A 1 85 ? -6.740 0.908 5.135 1.00 88.00 85 PHE A N 1
ATOM 660 C CA . PHE A 1 85 ? -6.352 1.794 4.037 1.00 88.00 85 PHE A CA 1
ATOM 661 C C . PHE A 1 85 ? -7.172 1.494 2.778 1.00 88.00 85 PHE A C 1
ATOM 663 O O . PHE A 1 85 ? -7.344 0.316 2.436 1.00 88.00 85 PHE A O 1
ATOM 670 N N . ILE A 1 86 ? -7.664 2.548 2.116 1.00 84.88 86 ILE A N 1
ATOM 671 C CA . ILE A 1 86 ? -8.429 2.526 0.852 1.00 84.88 86 ILE A CA 1
ATOM 672 C C . ILE A 1 86 ? -7.965 3.610 -0.119 1.00 84.88 86 ILE A C 1
ATOM 674 O O . ILE A 1 86 ? -7.427 4.642 0.342 1.00 84.88 86 ILE A O 1
#

Foldseek 3Di:
DQDPVNLVVQLQVQLVVCCVPVVADSLLSSVLSNQVSVPPVFDFLVNSCVVVVDDSVVSVVSVVVCVVVVVKDWDDDVVGPTIGID

Secondary structure (DSSP, 8-state):
---HHHHHHHHHHHHHHHHHHH---HHHHHHHHHHHHHGGG-EEHHHHHHHHT--HHHHHHHHHHHHHTTS--EEE-TT---EEE-

Sequence (86 aa):
MITCQQRSALIEKLGILLETKDQLAPVAARIKAYIILKGKSGTTFEDLVADLCASKSTISTHLNHLLDLKKIVYFTKLGDRKKYFI

pLDDT: mean 84.53, std 7.94, range [44.84, 92.0]